Protein AF-A0A963GCB6-F1 (afdb_monomer)

Solvent-accessible surface area (backbone atoms only — not comparable to full-atom values): 7524 Å² total; per-residue (Å²): 129,84,79,78,79,48,27,60,44,84,46,83,77,58,94,87,57,90,76,57,70,47,79,44,76,32,21,34,21,31,37,64,53,96,94,38,82,40,56,52,40,31,18,82,43,62,69,57,28,53,55,47,27,62,71,71,28,51,103,86,42,70,48,45,79,43,80,44,61,28,45,33,32,68,82,81,72,42,29,26,68,81,73,62,92,86,54,79,78,48,22,39,30,55,69,44,50,59,59,53,52,52,51,52,52,48,52,58,55,57,69,73,47,51,74,68,59,33,47,75,70,74,43,76,83,84,128

Radius of gyration: 17.5 Å; Cα contacts (8 Å, |Δi|>4): 194; chains: 1; bounding box: 38×44×44 Å

Nearest PDB structures (foldseek):
  8otz-assembly1_Y  TM=2.983E-01  e=1.560E+00  Bos taurus
  6ppd-assembly1_5  TM=2.913E-01  e=5.286E+00  Human herpesvirus 8 strain GK18
  6r4n-assembly8_H  TM=2.389E-01  e=7.793E+00  Saccharomyces cerevisiae S288C

Foldseek 3Di:
DPDPAAQKDADPDDPPDDFDKDKDKWKWKWKQDPNDTTTHAIERDQVVSVVVQVVVDDPPIHIDIDIAMWIAGPVRRWTFGDDDPPDHTITGQYVVPVVVVVVVVVVVVVVPDDQVRCVVVVHHDPD

Secondary structure (DSSP, 8-state):
------SEEE--S-TTS---EEEEEEEEEEEEETTEEEEEEEESSHHHHHHHHHHHS-TT--EEEEEEEEEEETTTTEEEE---TTS--EEE-BTTHHHHHHHHHHHHHHHTS-HHHHHHTT-----

Sequence (127 aa):
MSHIETATHRAVQATDTPFRARIANVWGVWLRLLNRDHLKGVFTRETDARAFARQAAGTQNLAEVRQIRVLVNVDAREAYLLGDPSDPLIAVDVDFQHKMRKDELRAQALSRLSPEELAALGLKRDA

Mean predicted aligned error: 6.61 Å

Structure (mmCIF, N/CA/C/O backbone):
data_AF-A0A963GCB6-F1
#
_entry.id   AF-A0A963GCB6-F1
#
loop_
_atom_site.group_PDB
_atom_site.id
_atom_site.type_symbol
_atom_site.label_atom_id
_atom_site.label_alt_id
_atom_site.label_comp_id
_atom_site.label_asym_id
_atom_site.label_entity_id
_atom_site.label_seq_id
_atom_site.pdbx_PDB_ins_code
_atom_site.Cartn_x
_atom_site.Cartn_y
_atom_site.Cartn_z
_atom_site.occupancy
_atom_site.B_iso_or_equiv
_atom_site.auth_seq_id
_atom_site.auth_comp_id
_atom_site.auth_asym_id
_atom_site.auth_atom_id
_atom_site.pdbx_PDB_model_num
ATOM 1 N N . MET A 1 1 ? -11.974 9.024 -16.561 1.00 37.59 1 MET A N 1
ATOM 2 C CA . MET A 1 1 ? -11.934 9.117 -15.086 1.00 37.59 1 MET A CA 1
ATOM 3 C C . MET A 1 1 ? -10.500 8.871 -14.662 1.00 37.59 1 MET A C 1
ATOM 5 O O . MET A 1 1 ? -9.969 7.828 -15.021 1.00 37.59 1 MET A O 1
ATOM 9 N N . SER A 1 2 ? -9.842 9.844 -14.026 1.00 41.06 2 SER A N 1
ATOM 10 C CA . SER A 1 2 ? -8.481 9.650 -13.523 1.00 41.06 2 SER A CA 1
ATOM 11 C C . SER A 1 2 ? -8.506 8.525 -12.493 1.00 41.06 2 SER A C 1
ATOM 13 O O . SER A 1 2 ? -9.326 8.526 -11.575 1.00 41.06 2 SER A O 1
ATOM 15 N N . HIS A 1 3 ? -7.664 7.516 -12.690 1.00 57.97 3 HIS A N 1
ATOM 16 C CA . HIS A 1 3 ? -7.508 6.442 -11.724 1.00 57.97 3 HIS A CA 1
ATOM 17 C C . HIS A 1 3 ? -7.028 7.094 -10.422 1.00 57.97 3 HIS A C 1
ATOM 19 O O . HIS A 1 3 ? -5.946 7.681 -10.385 1.00 57.97 3 HIS A O 1
ATOM 25 N N . ILE A 1 4 ? -7.848 7.080 -9.370 1.00 66.25 4 ILE A N 1
ATOM 26 C CA . ILE A 1 4 ? -7.391 7.527 -8.055 1.00 66.25 4 ILE A CA 1
ATOM 27 C C . ILE A 1 4 ? -6.338 6.503 -7.639 1.00 66.25 4 ILE A C 1
ATOM 29 O O . ILE A 1 4 ? -6.665 5.344 -7.411 1.00 66.25 4 ILE A O 1
ATOM 33 N N . GLU A 1 5 ? -5.070 6.908 -7.603 1.00 78.19 5 GLU A N 1
ATOM 34 C CA . GLU A 1 5 ? -3.999 6.028 -7.134 1.00 78.19 5 GLU A CA 1
ATOM 35 C C . GLU A 1 5 ? -4.228 5.730 -5.649 1.00 78.19 5 GLU A C 1
ATOM 37 O O . GLU A 1 5 ? -4.383 6.653 -4.849 1.00 78.19 5 GLU A O 1
ATOM 42 N N . THR A 1 6 ? -4.328 4.458 -5.289 1.00 84.69 6 THR A N 1
ATOM 43 C CA . THR A 1 6 ? -4.600 3.975 -3.930 1.00 84.69 6 THR A CA 1
ATOM 44 C C . THR A 1 6 ? -3.439 3.116 -3.455 1.00 84.69 6 THR A C 1
ATOM 46 O O . THR A 1 6 ? -2.735 2.528 -4.271 1.00 84.69 6 THR A O 1
ATOM 49 N N . ALA A 1 7 ? -3.285 2.966 -2.139 1.00 87.94 7 ALA A N 1
ATOM 50 C CA . ALA A 1 7 ? -2.297 2.038 -1.576 1.00 87.94 7 ALA A CA 1
ATOM 51 C C . ALA A 1 7 ? -2.667 0.557 -1.791 1.00 87.94 7 ALA A C 1
ATOM 53 O O . ALA A 1 7 ? -1.906 -0.338 -1.441 1.00 87.94 7 ALA A O 1
ATOM 54 N N . THR A 1 8 ? -3.852 0.275 -2.327 1.00 90.94 8 THR A N 1
ATOM 55 C CA . THR A 1 8 ? -4.336 -1.080 -2.572 1.00 90.94 8 THR A CA 1
ATOM 56 C C . THR A 1 8 ? -3.858 -1.638 -3.908 1.00 90.94 8 THR A C 1
ATOM 58 O O . THR A 1 8 ? -3.882 -0.944 -4.925 1.00 90.94 8 THR A O 1
ATOM 61 N N . HIS A 1 9 ? -3.515 -2.921 -3.926 1.00 89.06 9 HIS A N 1
ATOM 62 C CA . HIS A 1 9 ? -3.182 -3.689 -5.121 1.00 89.06 9 HIS A CA 1
ATOM 63 C C . HIS A 1 9 ? -3.805 -5.087 -5.050 1.00 89.06 9 HIS A C 1
ATOM 65 O O . HIS A 1 9 ? -4.297 -5.529 -4.010 1.00 89.06 9 HIS A O 1
ATOM 71 N N . ARG A 1 10 ? -3.828 -5.785 -6.189 1.00 88.56 10 ARG A N 1
ATOM 72 C CA . ARG A 1 10 ? -4.302 -7.169 -6.238 1.00 88.56 10 ARG A CA 1
ATOM 73 C C . ARG A 1 10 ? -3.369 -8.041 -5.399 1.00 88.56 10 ARG A C 1
ATOM 75 O O . ARG A 1 10 ? -2.167 -8.013 -5.644 1.00 88.56 10 ARG A O 1
ATOM 82 N N . ALA A 1 11 ? -3.933 -8.801 -4.464 1.00 89.25 11 ALA A N 1
ATOM 83 C CA . ALA A 1 11 ? -3.173 -9.763 -3.678 1.00 89.25 11 ALA A CA 1
ATOM 84 C C . ALA A 1 11 ? -2.610 -10.878 -4.571 1.00 89.25 11 ALA A C 1
ATOM 86 O O . ALA A 1 11 ? -3.290 -11.356 -5.488 1.00 89.25 11 ALA A O 1
ATOM 87 N N . VAL A 1 12 ? -1.376 -11.288 -4.291 1.00 88.81 12 VAL A N 1
ATOM 88 C CA . VAL A 1 12 ? -0.732 -12.458 -4.897 1.00 88.81 12 VAL A CA 1
ATOM 89 C C . VAL A 1 12 ? -1.125 -13.733 -4.148 1.00 88.81 12 VAL A C 1
ATOM 91 O O . VAL A 1 12 ? -1.230 -14.792 -4.768 1.00 88.81 12 VAL A O 1
ATOM 94 N N . GLN A 1 13 ? -1.379 -13.645 -2.839 1.00 88.25 13 GLN A N 1
ATOM 95 C CA . GLN A 1 13 ? -1.845 -14.772 -2.032 1.00 88.25 13 GLN A CA 1
ATOM 96 C C . GLN A 1 13 ? -3.152 -15.376 -2.567 1.00 88.25 13 GLN A C 1
ATOM 98 O O . GLN A 1 13 ? -4.180 -14.703 -2.668 1.00 88.25 13 GLN A O 1
ATOM 103 N N . ALA A 1 14 ? -3.123 -16.683 -2.832 1.00 84.19 14 ALA A N 1
ATOM 104 C CA . ALA A 1 14 ? -4.317 -17.457 -3.140 1.00 84.19 14 ALA A CA 1
ATOM 105 C C . ALA A 1 14 ? -5.170 -17.658 -1.875 1.00 84.19 14 ALA A C 1
ATOM 107 O O . ALA A 1 14 ? -4.649 -17.935 -0.792 1.00 84.19 14 ALA A O 1
ATOM 108 N N . THR A 1 15 ? -6.489 -17.521 -2.001 1.00 80.44 15 THR A N 1
ATOM 109 C CA . THR A 1 15 ? -7.424 -17.550 -0.861 1.00 80.44 15 THR A CA 1
ATOM 110 C C . THR A 1 15 ? -7.549 -18.920 -0.196 1.00 80.44 15 THR A C 1
ATOM 112 O O . THR A 1 15 ? -7.977 -19.009 0.948 1.00 80.44 15 THR A O 1
ATOM 115 N N . ASP A 1 16 ? -7.193 -19.986 -0.906 1.00 83.94 16 ASP A N 1
ATOM 116 C CA . ASP A 1 16 ? -7.292 -21.384 -0.480 1.00 83.94 16 ASP A CA 1
ATOM 117 C C . ASP A 1 16 ? -5.994 -21.935 0.130 1.00 83.94 16 ASP A C 1
ATOM 119 O O . ASP A 1 16 ? -5.963 -23.059 0.632 1.00 83.94 16 ASP A O 1
ATOM 123 N N . THR A 1 17 ? -4.918 -21.150 0.107 1.00 85.50 17 THR A N 1
ATOM 124 C CA . THR A 1 17 ? -3.591 -21.605 0.510 1.00 85.50 17 THR A CA 1
ATOM 125 C C . THR A 1 17 ? -3.248 -2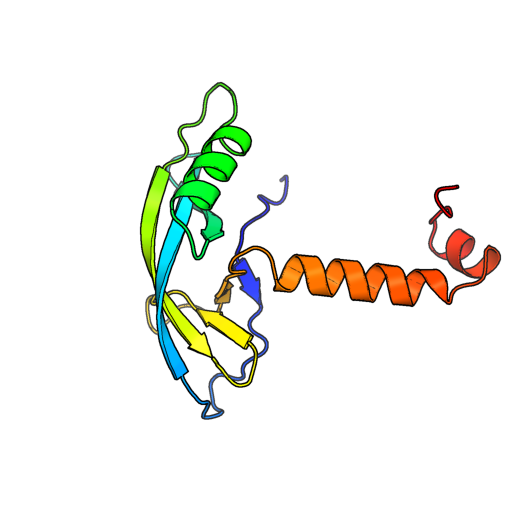1.073 1.906 1.00 85.50 17 THR A C 1
ATOM 127 O O . THR A 1 17 ? -3.213 -19.856 2.100 1.00 85.50 17 THR A O 1
ATOM 130 N N . PRO A 1 18 ? -2.966 -21.939 2.899 1.00 87.38 18 PRO A N 1
ATOM 131 C CA . PRO A 1 18 ? -2.531 -21.499 4.222 1.00 87.38 18 PRO A CA 1
ATOM 132 C C . PRO A 1 18 ? -1.206 -20.729 4.160 1.00 87.38 18 PRO A C 1
ATOM 134 O O . PRO A 1 18 ? -0.329 -21.058 3.364 1.00 87.38 18 PRO A O 1
ATOM 137 N N . PHE A 1 19 ? -1.027 -19.745 5.042 1.00 89.69 19 PHE A N 1
ATOM 138 C CA . PHE A 1 19 ? 0.205 -18.958 5.135 1.00 89.69 19 PHE A CA 1
ATOM 139 C C . PHE A 1 19 ? 0.499 -18.542 6.577 1.00 89.69 19 PHE A C 1
ATOM 141 O O . PHE A 1 19 ? -0.384 -18.530 7.441 1.00 89.69 19 PHE A O 1
ATOM 148 N N . ARG A 1 20 ? 1.752 -18.171 6.852 1.00 92.88 20 ARG A N 1
ATOM 149 C CA . ARG A 1 20 ? 2.146 -17.624 8.154 1.00 92.88 20 ARG A CA 1
ATOM 150 C C . ARG A 1 20 ? 1.690 -16.177 8.263 1.00 92.88 20 ARG A C 1
ATOM 152 O O . ARG A 1 20 ? 2.150 -15.310 7.519 1.00 92.88 20 ARG A O 1
ATOM 159 N N . ALA A 1 21 ? 0.816 -15.911 9.227 1.00 92.12 21 ALA A N 1
ATOM 160 C CA . ALA A 1 21 ? 0.217 -14.600 9.416 1.00 92.12 21 ALA A CA 1
ATOM 161 C C . ALA A 1 21 ? 0.541 -13.997 10.786 1.00 92.12 21 ALA A C 1
ATOM 163 O O . ALA A 1 21 ? 0.651 -14.705 11.787 1.00 92.12 21 ALA A O 1
ATOM 164 N N . ARG A 1 22 ? 0.635 -12.667 10.844 1.00 94.56 22 ARG A N 1
ATOM 165 C CA . ARG A 1 22 ? 0.640 -11.902 12.100 1.00 94.56 22 ARG A CA 1
ATOM 166 C C . ARG A 1 22 ? -0.233 -10.661 11.975 1.00 94.56 22 ARG A C 1
ATOM 168 O O . ARG A 1 22 ? -0.361 -10.109 10.889 1.00 94.56 22 ARG A O 1
ATOM 175 N N . ILE A 1 23 ? -0.778 -10.180 13.086 1.00 93.31 23 ILE A N 1
ATOM 176 C CA . ILE A 1 23 ? -1.507 -8.906 13.118 1.00 93.31 23 ILE A CA 1
ATOM 177 C C . ILE A 1 23 ? -0.521 -7.777 13.431 1.00 93.31 23 ILE A C 1
ATOM 179 O O . ILE A 1 23 ? 0.353 -7.926 14.286 1.00 93.31 23 ILE A O 1
ATOM 183 N N . ALA A 1 24 ? -0.652 -6.649 12.738 1.00 93.75 24 ALA A N 1
ATOM 184 C CA . ALA A 1 24 ? 0.132 -5.443 12.988 1.00 93.75 24 ALA A CA 1
ATOM 185 C C . ALA A 1 24 ? -0.772 -4.211 13.080 1.00 93.75 24 ALA A C 1
ATOM 187 O O . ALA A 1 24 ? -1.758 -4.110 12.350 1.00 93.75 24 ALA A O 1
ATOM 188 N N . ASN A 1 25 ? -0.406 -3.263 13.944 1.00 95.38 25 ASN A N 1
ATOM 189 C CA . ASN A 1 25 ? -0.976 -1.919 13.915 1.00 95.38 25 ASN A CA 1
ATOM 190 C C . ASN A 1 25 ? -0.140 -1.054 12.967 1.00 95.38 25 ASN A C 1
ATOM 192 O O . ASN A 1 25 ? 1.086 -1.030 13.073 1.00 95.38 25 ASN A O 1
ATOM 196 N N . VAL A 1 26 ? -0.809 -0.347 12.064 1.00 96.31 26 VAL A N 1
ATOM 197 C CA . VAL A 1 26 ? -0.210 0.560 11.076 1.00 96.31 26 VAL A CA 1
ATOM 198 C C . VAL A 1 26 ? -1.036 1.845 10.998 1.00 96.31 26 VAL A C 1
ATOM 200 O O . VAL A 1 26 ? -2.117 1.937 11.580 1.00 96.31 26 VAL A O 1
ATOM 203 N N . TRP A 1 27 ? -0.533 2.845 10.286 1.00 97.19 27 TRP A N 1
ATOM 204 C CA . TRP A 1 27 ? -1.157 4.156 10.136 1.00 97.19 27 TRP A CA 1
ATOM 205 C C . TRP A 1 27 ? -1.616 4.361 8.696 1.00 97.19 27 TRP A C 1
ATOM 207 O O . TRP A 1 27 ? -0.796 4.474 7.789 1.00 97.19 27 TRP A O 1
ATOM 217 N N . GLY A 1 28 ? -2.929 4.391 8.484 1.00 96.00 28 GLY A N 1
ATOM 218 C CA . GLY A 1 28 ? -3.540 4.656 7.187 1.00 96.00 28 GLY A CA 1
ATOM 219 C C . GLY A 1 28 ? -3.790 6.144 6.967 1.00 96.00 28 GLY A C 1
ATOM 220 O O . GLY A 1 28 ? -4.260 6.838 7.869 1.00 96.00 28 GLY A O 1
ATOM 221 N N . VAL A 1 29 ? -3.516 6.614 5.753 1.00 94.94 29 VAL A N 1
ATOM 222 C CA . VAL A 1 29 ? -3.825 7.970 5.289 1.00 94.94 29 VAL A CA 1
ATOM 223 C C . VAL A 1 29 ? -5.023 7.910 4.354 1.00 94.94 29 VAL A C 1
ATOM 225 O O . VAL A 1 29 ? -4.942 7.352 3.257 1.00 94.94 29 VAL A O 1
ATOM 228 N N . TRP A 1 30 ? -6.131 8.498 4.787 1.00 93.44 30 TRP A N 1
ATOM 229 C CA . TRP A 1 30 ? -7.402 8.513 4.077 1.00 93.44 30 TRP A CA 1
ATOM 230 C C . TRP A 1 30 ? -7.678 9.894 3.494 1.00 93.44 30 TRP A C 1
ATOM 232 O O . TRP A 1 30 ? -7.538 10.903 4.180 1.00 93.44 30 TRP A O 1
ATOM 242 N N . LEU A 1 31 ? -8.107 9.941 2.235 1.00 91.06 31 LEU A N 1
ATOM 243 C CA . LEU A 1 31 ? -8.666 11.145 1.623 1.00 91.06 31 LEU A CA 1
ATOM 244 C C . LEU A 1 31 ? -10.156 10.949 1.397 1.00 91.06 31 LEU A C 1
ATOM 246 O O . LEU A 1 31 ? -10.563 9.940 0.819 1.00 91.06 31 LEU A O 1
ATOM 250 N N . ARG A 1 32 ? -10.960 11.939 1.783 1.00 86.94 32 ARG A N 1
ATOM 251 C CA . ARG A 1 32 ? -12.375 11.972 1.421 1.00 86.94 32 ARG A CA 1
ATOM 252 C C . ARG A 1 32 ? -12.544 12.664 0.073 1.00 86.94 32 ARG A C 1
ATOM 254 O O . ARG A 1 32 ? -12.226 13.840 -0.064 1.00 86.94 32 ARG A O 1
ATOM 261 N N . LEU A 1 33 ? -13.059 11.940 -0.914 1.00 83.25 33 LEU A N 1
ATOM 262 C CA . LEU A 1 33 ? -13.381 12.459 -2.243 1.00 83.25 33 LEU A CA 1
ATOM 263 C C . LEU A 1 33 ? -14.820 12.073 -2.575 1.00 83.25 33 LEU A C 1
ATOM 265 O O . LEU A 1 33 ? -15.172 10.901 -2.497 1.00 83.25 33 LEU A O 1
ATOM 269 N N . LEU A 1 34 ? -15.658 13.051 -2.935 1.00 84.25 34 LEU A N 1
ATOM 270 C CA . LEU A 1 34 ? -17.057 12.815 -3.331 1.00 84.25 34 LEU A CA 1
ATOM 271 C C . LEU A 1 34 ? -17.836 11.939 -2.319 1.00 84.25 34 LEU A C 1
ATOM 273 O O . LEU A 1 34 ? -18.522 10.994 -2.702 1.00 84.25 34 LEU A O 1
ATOM 277 N N . ASN A 1 35 ? -17.700 12.231 -1.019 1.00 82.94 35 ASN A N 1
ATOM 278 C CA . ASN A 1 35 ? -18.285 11.467 0.098 1.00 82.94 35 ASN A CA 1
ATOM 279 C C . ASN A 1 35 ? -17.828 10.001 0.223 1.00 82.94 35 ASN A C 1
ATOM 281 O O . ASN A 1 35 ? -18.481 9.213 0.905 1.00 82.94 35 ASN A O 1
ATOM 285 N N . ARG A 1 36 ? -16.698 9.628 -0.387 1.00 85.88 36 ARG A N 1
ATOM 286 C CA . ARG A 1 36 ? -16.069 8.313 -0.217 1.00 85.88 36 ARG A CA 1
ATOM 287 C C . ARG A 1 36 ? -14.669 8.455 0.364 1.00 85.88 36 ARG A C 1
ATOM 289 O O . ARG A 1 36 ? -13.905 9.329 -0.047 1.00 85.88 36 ARG A O 1
ATOM 296 N N . ASP A 1 37 ? -14.343 7.592 1.319 1.00 87.81 37 ASP A N 1
ATOM 297 C CA . ASP A 1 37 ? -13.011 7.520 1.914 1.00 87.81 37 ASP A CA 1
ATOM 298 C C . ASP A 1 37 ? -12.116 6.631 1.031 1.00 87.81 37 ASP A C 1
ATOM 300 O O . ASP A 1 37 ? -12.450 5.486 0.731 1.00 87.81 37 ASP A O 1
ATOM 304 N N . HIS A 1 38 ? -10.967 7.160 0.613 1.00 89.06 38 HIS A N 1
ATOM 305 C CA . HIS A 1 38 ? -9.975 6.456 -0.197 1.00 89.06 38 HIS A CA 1
ATOM 306 C C . HIS A 1 38 ? -8.659 6.313 0.564 1.00 89.06 38 HIS A C 1
ATOM 308 O O . HIS A 1 38 ? -8.062 7.314 0.968 1.00 89.06 38 HIS A O 1
ATOM 314 N N . LEU A 1 39 ? -8.175 5.078 0.709 1.00 91.69 39 LEU A N 1
ATOM 315 C CA . LEU A 1 39 ? -6.886 4.802 1.335 1.00 91.69 39 LEU A CA 1
ATOM 316 C C . LEU A 1 39 ? -5.740 5.112 0.365 1.00 91.69 39 LEU A C 1
ATOM 318 O O . LEU A 1 39 ? -5.551 4.433 -0.648 1.00 91.69 39 LEU A O 1
ATOM 322 N N . LYS A 1 40 ? -4.966 6.150 0.681 1.00 92.75 40 LYS A N 1
ATOM 323 C CA . LYS A 1 40 ? -3.872 6.652 -0.161 1.00 92.75 40 LYS A CA 1
ATOM 324 C C . LYS A 1 40 ? -2.496 6.129 0.222 1.00 92.75 40 LYS A C 1
ATOM 326 O O . LYS A 1 40 ? -1.643 6.025 -0.648 1.00 92.75 40 LYS A O 1
ATOM 331 N N . GLY A 1 41 ? -2.284 5.810 1.492 1.00 93.44 41 GLY A N 1
ATOM 332 C CA . GLY A 1 41 ? -1.005 5.318 1.996 1.00 93.44 41 GLY A CA 1
ATOM 333 C C . GLY A 1 41 ? -1.191 4.562 3.301 1.00 93.44 41 GLY A C 1
ATOM 334 O O . GLY A 1 41 ? -2.131 4.847 4.045 1.00 93.44 41 GLY A O 1
ATOM 335 N N . VAL A 1 42 ? -0.306 3.608 3.574 1.00 96.12 42 VAL A N 1
ATOM 336 C CA . VAL A 1 42 ? -0.233 2.904 4.857 1.00 96.12 42 VAL A CA 1
ATOM 337 C C . VAL A 1 42 ? 1.209 2.862 5.313 1.00 96.12 42 VAL A C 1
ATOM 339 O O . VAL A 1 42 ? 2.084 2.517 4.529 1.00 96.12 42 VAL A O 1
ATOM 342 N N . PHE A 1 43 ? 1.440 3.199 6.579 1.00 96.81 43 PHE A N 1
ATOM 343 C CA . PHE A 1 43 ? 2.781 3.366 7.121 1.00 96.81 43 PHE A CA 1
ATOM 344 C C . PHE A 1 43 ? 2.970 2.629 8.436 1.00 96.81 43 PHE A C 1
ATOM 346 O O . PHE A 1 43 ? 2.058 2.552 9.263 1.00 96.81 43 PHE A O 1
ATOM 353 N N . THR A 1 44 ? 4.182 2.142 8.672 1.00 96.38 44 THR A N 1
ATOM 354 C CA . THR A 1 44 ? 4.550 1.557 9.971 1.00 96.38 44 THR A CA 1
ATOM 355 C C . THR A 1 44 ? 4.721 2.616 11.064 1.00 96.38 44 THR A C 1
ATOM 357 O O . THR A 1 44 ? 4.479 2.329 12.238 1.00 96.38 44 THR A O 1
ATOM 360 N N . ARG A 1 45 ? 5.076 3.856 10.698 1.00 97.19 45 ARG A N 1
ATOM 361 C CA . ARG A 1 45 ? 5.292 4.978 11.629 1.00 97.19 45 ARG A CA 1
ATOM 362 C C . ARG A 1 45 ? 4.267 6.093 11.433 1.00 97.19 45 ARG A C 1
ATOM 364 O O . ARG A 1 45 ? 3.981 6.510 10.314 1.00 97.19 45 ARG A O 1
ATOM 371 N N . GLU A 1 46 ? 3.770 6.638 12.542 1.00 97.12 46 GLU A N 1
ATOM 372 C CA . GLU A 1 46 ? 2.793 7.735 12.527 1.00 97.12 46 GLU A CA 1
ATOM 373 C C . GLU A 1 46 ? 3.360 9.012 11.894 1.00 97.12 46 GLU A C 1
ATOM 375 O O . GLU A 1 46 ? 2.671 9.713 11.154 1.00 97.12 46 GLU A O 1
ATOM 380 N N . THR A 1 47 ? 4.631 9.316 12.169 1.00 96.44 47 THR A N 1
ATOM 381 C CA . THR A 1 47 ? 5.317 10.507 11.651 1.00 96.44 47 THR A CA 1
ATOM 382 C C . THR A 1 47 ? 5.350 10.525 10.127 1.00 96.44 47 THR A C 1
ATOM 384 O O . THR A 1 47 ? 5.094 11.567 9.525 1.00 96.44 47 THR A O 1
ATOM 387 N N . ASP A 1 48 ? 5.591 9.366 9.512 1.00 96.44 48 ASP A N 1
ATOM 388 C CA . ASP A 1 48 ? 5.649 9.215 8.058 1.00 96.44 48 ASP A CA 1
ATOM 389 C C . ASP A 1 48 ? 4.251 9.347 7.452 1.00 96.44 48 ASP A C 1
ATOM 391 O O . ASP A 1 48 ? 4.066 10.095 6.493 1.00 96.44 48 ASP A O 1
ATOM 395 N N . ALA A 1 49 ? 3.241 8.729 8.079 1.00 95.44 49 ALA A N 1
ATOM 396 C CA . ALA A 1 49 ? 1.846 8.891 7.675 1.00 95.44 49 ALA A CA 1
ATOM 397 C C . ALA A 1 49 ? 1.404 10.358 7.714 1.00 95.44 49 ALA A C 1
ATOM 399 O O . ALA A 1 49 ? 0.766 10.840 6.781 1.00 95.44 49 ALA A O 1
ATOM 400 N N . ARG A 1 50 ? 1.767 11.100 8.768 1.00 94.06 50 ARG A N 1
ATOM 401 C CA . ARG A 1 50 ? 1.449 12.531 8.891 1.00 94.06 50 ARG A CA 1
ATOM 402 C C . ARG A 1 50 ? 2.184 13.377 7.856 1.00 94.06 50 ARG A C 1
ATOM 404 O O . ARG A 1 50 ? 1.584 14.302 7.310 1.00 94.06 50 ARG A O 1
ATOM 411 N N . ALA A 1 51 ? 3.453 13.082 7.580 1.00 92.62 51 ALA A N 1
ATOM 412 C CA . ALA A 1 51 ? 4.214 13.770 6.540 1.00 92.62 51 ALA A CA 1
ATOM 413 C C . ALA A 1 51 ? 3.593 13.533 5.154 1.00 92.62 51 ALA A C 1
ATOM 415 O O . ALA A 1 51 ? 3.334 14.492 4.426 1.00 92.62 51 ALA A O 1
ATOM 416 N N . PHE A 1 52 ? 3.262 12.281 4.837 1.00 92.75 52 PHE A N 1
ATOM 417 C CA . PHE A 1 52 ? 2.595 11.918 3.592 1.00 92.75 52 PHE A CA 1
ATOM 418 C C . PHE A 1 52 ? 1.199 12.541 3.480 1.00 92.75 52 PHE A C 1
ATOM 420 O O . PHE A 1 52 ? 0.850 13.078 2.434 1.00 92.75 52 PHE A O 1
ATOM 427 N N . ALA A 1 53 ? 0.411 12.549 4.558 1.00 91.75 53 ALA A N 1
ATOM 428 C CA . ALA A 1 53 ? -0.913 13.168 4.585 1.00 91.75 53 ALA A CA 1
ATOM 429 C C . ALA A 1 53 ? -0.873 14.655 4.205 1.00 91.75 53 ALA A C 1
ATOM 431 O O . ALA A 1 53 ? -1.733 15.109 3.458 1.00 91.75 53 ALA A O 1
ATOM 432 N N . ARG A 1 54 ? 0.148 15.401 4.652 1.00 89.00 54 ARG A N 1
ATOM 433 C CA . ARG A 1 54 ? 0.341 16.814 4.274 1.00 89.00 54 ARG A CA 1
ATOM 434 C C . ARG A 1 54 ? 0.661 16.999 2.792 1.00 89.00 54 ARG A C 1
ATOM 436 O O . ARG A 1 54 ? 0.273 18.009 2.226 1.00 89.00 54 ARG A O 1
ATOM 443 N N . GLN A 1 55 ? 1.369 16.049 2.182 1.00 87.38 55 GLN A N 1
ATOM 444 C CA . GLN A 1 55 ? 1.679 16.070 0.749 1.00 87.38 55 GLN A CA 1
ATOM 445 C C . GLN A 1 55 ? 0.478 15.634 -0.101 1.00 87.38 55 GLN A C 1
ATOM 447 O O . GLN A 1 55 ? 0.239 16.181 -1.173 1.00 87.38 55 GLN A O 1
ATOM 452 N N . ALA A 1 56 ? -0.277 14.643 0.377 1.00 82.81 56 ALA A N 1
ATOM 453 C CA . ALA A 1 56 ? -1.426 14.072 -0.317 1.00 82.81 56 ALA A CA 1
ATOM 454 C C . ALA A 1 56 ? -2.686 14.951 -0.215 1.00 82.81 56 ALA A C 1
ATOM 456 O O . ALA A 1 56 ? -3.542 14.913 -1.102 1.00 82.81 56 ALA A O 1
ATOM 457 N N . ALA A 1 57 ? -2.813 15.730 0.860 1.00 74.50 57 ALA A N 1
ATOM 458 C CA . ALA A 1 57 ? -3.833 16.755 1.010 1.00 74.50 57 ALA A CA 1
ATOM 459 C C . ALA A 1 57 ? -3.575 17.890 0.006 1.00 74.50 57 ALA A C 1
ATOM 461 O O . ALA A 1 57 ? -2.665 18.698 0.174 1.00 74.50 57 ALA A O 1
ATOM 462 N N . GLY A 1 58 ? -4.384 17.963 -1.054 1.00 66.94 58 GLY A N 1
ATOM 463 C CA . GLY A 1 58 ? -4.456 19.172 -1.878 1.00 66.94 58 GLY A CA 1
ATOM 464 C C . GLY A 1 58 ? -4.988 20.362 -1.066 1.00 66.94 58 GLY A C 1
ATOM 465 O O . GLY A 1 58 ? -5.519 20.187 0.027 1.00 66.94 58 GLY A O 1
ATOM 466 N N . THR A 1 59 ? -4.940 21.571 -1.626 1.00 62.03 59 THR A N 1
ATOM 467 C CA . THR A 1 59 ? -5.364 22.826 -0.962 1.00 62.03 59 THR A CA 1
ATOM 468 C C . THR A 1 59 ? -6.798 22.836 -0.415 1.00 62.03 59 THR A C 1
ATOM 470 O O . THR A 1 59 ? -7.120 23.693 0.400 1.00 62.03 59 THR A O 1
ATOM 473 N N . GLN A 1 60 ? -7.657 21.905 -0.841 1.00 61.75 60 GLN A N 1
ATOM 474 C CA . GLN A 1 60 ? -9.062 21.814 -0.424 1.00 61.75 60 GLN A CA 1
ATOM 475 C C . GLN A 1 60 ? -9.434 20.500 0.283 1.00 61.75 60 GLN A C 1
ATOM 477 O O . GLN A 1 60 ? -10.551 20.382 0.779 1.00 61.75 60 GLN A O 1
ATOM 482 N N . ASN A 1 61 ? -8.536 19.509 0.338 1.00 66.06 61 ASN A N 1
ATOM 483 C CA . ASN A 1 61 ? -8.861 18.178 0.857 1.00 66.06 61 ASN A CA 1
ATOM 484 C C . ASN A 1 61 ? -8.161 17.930 2.189 1.00 66.06 61 ASN A C 1
ATOM 486 O O . ASN A 1 61 ? -6.943 18.036 2.283 1.00 66.06 61 ASN A O 1
ATOM 490 N N . LEU A 1 62 ? -8.924 17.523 3.200 1.00 76.88 62 LEU A N 1
ATOM 491 C CA . LEU A 1 62 ? -8.365 17.067 4.466 1.00 76.88 62 LEU A CA 1
ATOM 492 C C . LEU A 1 62 ? -7.977 15.590 4.346 1.00 76.88 62 LEU A C 1
ATOM 494 O O . LEU A 1 62 ? -8.812 14.738 4.039 1.00 76.88 62 LEU A O 1
ATOM 498 N N . ALA A 1 63 ? -6.697 15.306 4.581 1.00 88.38 63 ALA A N 1
ATOM 499 C CA . ALA A 1 63 ? -6.207 13.953 4.784 1.00 88.38 63 ALA A CA 1
ATOM 500 C C . ALA A 1 63 ? -6.333 13.567 6.254 1.00 88.38 63 ALA A C 1
ATOM 502 O O . ALA A 1 63 ? -5.878 14.294 7.137 1.00 88.38 63 ALA A O 1
ATOM 503 N N . GLU A 1 64 ? -6.923 12.407 6.513 1.00 93.19 64 GLU A N 1
ATOM 504 C CA . GLU A 1 64 ? -7.074 11.871 7.856 1.00 93.19 64 GLU A CA 1
ATOM 505 C C . GLU A 1 64 ? -6.082 10.735 8.089 1.00 93.19 64 GLU A C 1
ATOM 507 O O . GLU A 1 64 ? -5.965 9.811 7.283 1.00 93.19 64 GLU A O 1
ATOM 512 N N . VAL A 1 65 ? -5.371 10.802 9.211 1.00 95.19 65 VAL A N 1
ATOM 513 C CA . VAL A 1 65 ? -4.444 9.755 9.643 1.00 95.19 65 VAL A CA 1
ATOM 514 C C . VAL A 1 65 ? -5.132 8.928 10.720 1.00 95.19 65 VAL A C 1
ATOM 516 O O . VAL A 1 65 ? -5.457 9.453 11.783 1.00 95.19 65 VAL A O 1
ATOM 519 N N . ARG A 1 66 ? -5.351 7.639 10.449 1.00 95.69 66 ARG A N 1
ATOM 520 C CA . ARG A 1 66 ? -6.040 6.703 11.351 1.00 95.69 66 ARG A CA 1
ATOM 521 C C . ARG A 1 66 ? -5.143 5.505 11.643 1.00 95.69 66 ARG A C 1
ATOM 523 O O . ARG A 1 66 ? -4.536 4.956 10.724 1.00 95.69 66 ARG A O 1
ATOM 530 N N . GLN A 1 67 ? -5.090 5.063 12.897 1.00 95.94 67 GLN A N 1
ATOM 531 C CA . GLN A 1 67 ? -4.480 3.774 13.213 1.00 95.94 67 GLN A CA 1
ATOM 532 C C . GLN A 1 67 ? -5.425 2.649 12.777 1.00 95.94 67 GLN A C 1
ATOM 534 O O . GLN A 1 67 ? -6.624 2.704 13.042 1.00 95.94 67 GLN A O 1
ATOM 539 N N . ILE A 1 68 ? -4.889 1.634 12.107 1.00 93.62 68 ILE A N 1
ATOM 540 C CA . ILE A 1 68 ? -5.640 0.483 11.601 1.00 93.62 68 ILE A CA 1
ATOM 541 C C . ILE A 1 68 ? -4.882 -0.814 11.891 1.00 93.62 68 ILE A C 1
ATOM 543 O O . ILE A 1 68 ? -3.671 -0.807 12.122 1.00 93.62 68 ILE A O 1
ATOM 547 N N . ARG A 1 69 ? -5.600 -1.938 11.864 1.00 93.00 69 ARG A N 1
ATOM 548 C CA . ARG A 1 69 ? -5.015 -3.278 11.968 1.00 93.00 69 ARG A CA 1
ATOM 549 C C . ARG A 1 69 ? -4.964 -3.934 10.603 1.00 93.00 69 ARG A C 1
ATOM 551 O O . ARG A 1 69 ? -5.947 -3.906 9.867 1.00 93.00 69 ARG A O 1
ATOM 558 N N . VAL A 1 70 ? -3.831 -4.556 10.311 1.00 93.69 70 VAL A N 1
ATOM 559 C CA . VAL A 1 70 ? -3.631 -5.350 9.100 1.00 93.69 70 VAL A CA 1
ATOM 560 C C . VAL A 1 70 ? -3.187 -6.759 9.455 1.00 93.69 70 VAL A C 1
ATOM 562 O O . VAL A 1 70 ? -2.481 -6.972 10.447 1.00 93.69 70 VAL A O 1
ATOM 565 N N . LEU A 1 71 ? -3.591 -7.716 8.627 1.00 93.81 71 LEU A N 1
ATOM 566 C CA . LEU A 1 71 ? -3.042 -9.063 8.628 1.00 93.81 71 LEU A CA 1
ATOM 567 C C . LEU A 1 71 ? -1.830 -9.088 7.697 1.00 93.81 71 LEU A C 1
ATOM 569 O O . LEU A 1 71 ? -1.962 -8.823 6.510 1.00 93.81 71 LEU A O 1
ATOM 573 N N . VAL A 1 72 ? -0.654 -9.399 8.224 1.00 93.75 72 VAL A N 1
ATOM 574 C CA . VAL A 1 72 ? 0.589 -9.482 7.453 1.00 93.75 72 VAL A CA 1
ATOM 575 C C . VAL A 1 72 ? 0.875 -10.938 7.129 1.00 93.75 72 VAL A C 1
ATOM 577 O O . VAL A 1 72 ? 1.090 -11.736 8.043 1.00 93.75 72 VAL A O 1
ATOM 580 N N . ASN A 1 73 ? 0.916 -11.264 5.842 1.00 93.69 73 ASN A N 1
ATOM 581 C CA . ASN A 1 73 ? 1.438 -12.521 5.332 1.00 93.69 73 ASN A CA 1
ATOM 582 C C . ASN A 1 73 ? 2.966 -12.452 5.286 1.00 93.69 73 ASN A C 1
ATOM 584 O O . ASN A 1 73 ? 3.551 -11.698 4.507 1.00 93.69 73 ASN A O 1
ATOM 588 N N . VAL A 1 74 ? 3.607 -13.236 6.148 1.00 90.50 7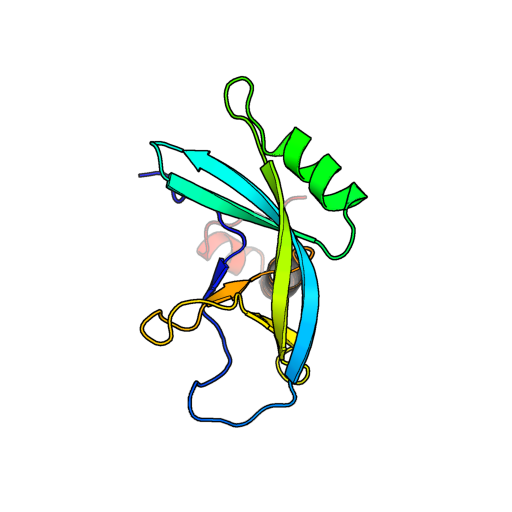4 VAL A N 1
ATOM 589 C CA . VAL A 1 74 ? 5.065 -13.265 6.302 1.00 90.50 74 VAL A CA 1
ATOM 590 C C . VAL A 1 74 ? 5.742 -13.878 5.077 1.00 90.50 74 VAL A C 1
ATOM 592 O O . VAL A 1 74 ? 6.825 -13.434 4.697 1.00 90.50 74 VAL A O 1
ATOM 595 N N . ASP A 1 75 ? 5.092 -14.853 4.444 1.00 89.69 75 ASP A N 1
ATOM 596 C CA . ASP A 1 75 ? 5.651 -15.614 3.330 1.00 89.69 75 ASP A CA 1
ATOM 597 C C . ASP A 1 75 ? 5.604 -14.793 2.029 1.00 89.69 75 ASP A C 1
ATOM 599 O O . ASP A 1 75 ? 6.615 -14.646 1.342 1.00 89.69 75 ASP A O 1
ATOM 603 N N . ALA A 1 76 ? 4.455 -14.174 1.733 1.00 88.12 76 ALA A N 1
ATOM 604 C CA . ALA A 1 76 ? 4.269 -13.328 0.547 1.00 88.12 76 ALA A CA 1
ATOM 605 C C . ALA A 1 76 ? 4.792 -11.890 0.722 1.00 88.12 76 ALA A C 1
ATOM 607 O O . ALA A 1 76 ? 4.954 -11.169 -0.263 1.00 88.12 76 ALA A O 1
ATOM 608 N N . ARG A 1 77 ? 5.075 -11.467 1.964 1.00 89.00 77 ARG A N 1
ATOM 609 C CA . ARG A 1 77 ? 5.360 -10.066 2.335 1.00 89.00 77 ARG A CA 1
ATOM 610 C C . ARG A 1 77 ? 4.240 -9.103 1.921 1.00 89.00 77 ARG A C 1
ATOM 612 O O . ARG A 1 77 ? 4.501 -7.972 1.525 1.00 89.00 77 ARG A O 1
ATOM 619 N N . GLU A 1 78 ? 2.996 -9.555 2.036 1.00 92.75 78 GLU A N 1
ATOM 620 C CA . GLU A 1 78 ? 1.793 -8.767 1.752 1.00 92.75 78 GLU A CA 1
ATOM 621 C C . GLU A 1 78 ? 1.069 -8.417 3.057 1.00 92.75 78 GLU A C 1
ATOM 623 O O . GLU A 1 78 ? 1.148 -9.150 4.046 1.00 92.75 78 GLU A O 1
ATOM 628 N N . ALA A 1 79 ? 0.344 -7.301 3.069 1.00 94.25 79 ALA A N 1
ATOM 629 C CA . ALA A 1 79 ? -0.527 -6.919 4.174 1.00 94.25 79 ALA A CA 1
ATOM 630 C C . ALA A 1 79 ? -1.963 -6.758 3.676 1.00 94.25 79 ALA A C 1
ATOM 632 O O . ALA A 1 79 ? -2.181 -6.226 2.593 1.00 94.25 79 ALA A O 1
ATOM 633 N N . TYR A 1 80 ? -2.942 -7.166 4.474 1.00 92.69 80 TYR A N 1
ATOM 634 C CA . TYR A 1 80 ? -4.361 -7.092 4.129 1.00 92.69 80 TYR A CA 1
ATOM 635 C C . TYR A 1 80 ? -5.114 -6.285 5.174 1.00 92.69 80 TYR A C 1
ATOM 637 O O . TYR A 1 80 ? -4.889 -6.449 6.378 1.00 92.69 80 TYR A O 1
ATOM 645 N N . LEU A 1 81 ? -6.032 -5.433 4.721 1.00 88.88 81 LEU A N 1
ATOM 646 C CA . LEU A 1 81 ? -7.017 -4.838 5.618 1.00 88.88 81 LEU A CA 1
ATOM 647 C C . LEU A 1 81 ? -7.998 -5.913 6.058 1.00 88.88 81 LEU A C 1
ATOM 649 O O . LEU A 1 81 ? -8.410 -6.755 5.264 1.00 88.88 81 LEU A O 1
ATOM 653 N N . LEU A 1 82 ? -8.387 -5.856 7.325 1.00 80.50 82 LEU A N 1
ATOM 654 C CA . LEU A 1 82 ? -9.490 -6.663 7.822 1.0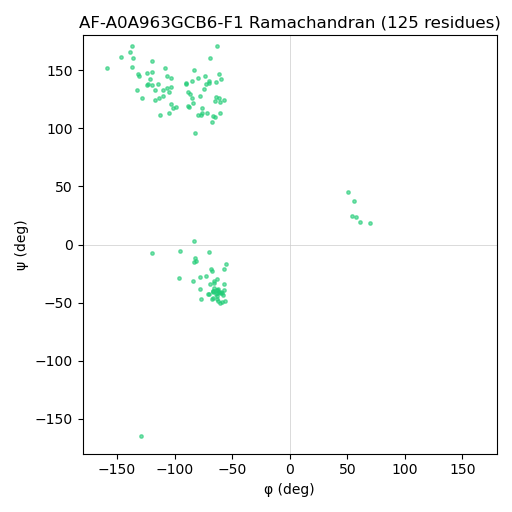0 80.50 82 LEU A CA 1
ATOM 655 C C . LEU A 1 82 ? -10.793 -6.015 7.333 1.00 80.50 82 LEU A C 1
ATOM 657 O O . LEU A 1 82 ? -11.094 -4.887 7.723 1.00 80.50 82 LEU A O 1
ATOM 661 N N . GLY A 1 83 ? -11.506 -6.706 6.446 1.00 75.19 83 GLY A N 1
ATOM 662 C CA . GLY A 1 83 ? -12.750 -6.253 5.817 1.00 75.19 83 GLY A CA 1
ATOM 663 C C . GLY A 1 83 ? -13.869 -7.289 5.931 1.00 75.19 83 GLY A C 1
ATOM 664 O O . GLY A 1 83 ? -13.780 -8.216 6.742 1.00 75.19 83 GLY A O 1
ATOM 665 N N . ASP A 1 84 ? -14.920 -7.121 5.129 1.00 75.94 84 ASP A N 1
ATOM 666 C CA . ASP A 1 84 ? -16.012 -8.090 5.050 1.00 75.94 84 ASP A CA 1
ATOM 667 C C . ASP A 1 84 ? -15.517 -9.377 4.354 1.00 75.94 84 ASP A C 1
ATOM 669 O O . ASP A 1 84 ? -14.785 -9.286 3.367 1.00 75.94 84 ASP A O 1
ATOM 673 N N . PRO A 1 85 ? -15.890 -10.584 4.818 1.00 73.44 85 PRO A N 1
ATOM 674 C CA . PRO A 1 85 ? -15.527 -11.837 4.150 1.00 73.44 85 PRO A CA 1
ATOM 675 C C . PRO A 1 85 ? -15.969 -11.939 2.681 1.00 73.44 85 PRO A C 1
ATOM 677 O O . PRO A 1 85 ? -15.431 -12.765 1.945 1.00 73.44 85 PRO A O 1
ATOM 680 N N . SER A 1 86 ? -16.968 -11.154 2.267 1.00 77.88 86 SER A N 1
ATOM 681 C CA . SER A 1 86 ? -17.456 -11.098 0.883 1.00 77.88 86 SER A CA 1
ATOM 682 C C . SER A 1 86 ? -16.631 -10.190 -0.035 1.00 77.88 86 SER A C 1
ATOM 684 O O . SER A 1 86 ? -16.784 -10.271 -1.258 1.00 77.88 86 SER A O 1
ATOM 686 N N . ASP A 1 87 ? -15.736 -9.366 0.518 1.00 76.19 87 ASP A N 1
ATOM 687 C CA . ASP A 1 87 ? -14.866 -8.507 -0.276 1.00 76.19 87 ASP A CA 1
ATOM 688 C C . ASP A 1 87 ? -13.750 -9.324 -0.952 1.00 76.19 87 ASP A C 1
ATOM 690 O O . ASP A 1 87 ? -13.211 -10.274 -0.373 1.00 76.19 87 ASP A O 1
ATOM 694 N N . PRO A 1 88 ? -13.337 -8.955 -2.178 1.00 79.88 88 PRO A N 1
ATOM 695 C CA . PRO A 1 88 ? -12.157 -9.551 -2.785 1.00 79.88 88 PRO A CA 1
ATOM 696 C C . PRO A 1 88 ? -10.922 -9.298 -1.911 1.00 79.88 88 PRO A C 1
ATOM 698 O O . PRO A 1 88 ? -10.742 -8.208 -1.365 1.00 79.88 88 PRO A O 1
ATOM 701 N N . LEU A 1 89 ? -10.026 -10.288 -1.832 1.00 83.44 89 LEU A N 1
ATOM 702 C CA . LEU A 1 89 ? -8.767 -10.133 -1.107 1.00 83.44 89 LEU A CA 1
ATOM 703 C C . LEU A 1 89 ? -7.895 -9.077 -1.800 1.00 83.44 89 LEU A C 1
ATOM 705 O O . LEU A 1 89 ? -7.365 -9.285 -2.895 1.00 83.44 89 LEU A O 1
ATOM 709 N N . ILE A 1 90 ? -7.754 -7.932 -1.143 1.00 88.62 90 ILE A N 1
ATOM 710 C CA . ILE A 1 90 ? -6.971 -6.795 -1.615 1.00 88.62 90 ILE A CA 1
ATOM 711 C C . ILE A 1 90 ? -5.783 -6.604 -0.676 1.00 88.62 90 ILE A C 1
ATOM 713 O O . ILE A 1 90 ? -5.944 -6.463 0.539 1.00 88.62 90 ILE A O 1
ATOM 717 N N . ALA A 1 91 ? -4.585 -6.579 -1.255 1.00 92.19 91 ALA A N 1
ATOM 718 C CA . ALA A 1 91 ? -3.365 -6.270 -0.533 1.00 92.19 91 ALA A CA 1
ATOM 719 C C . ALA A 1 91 ? -3.183 -4.755 -0.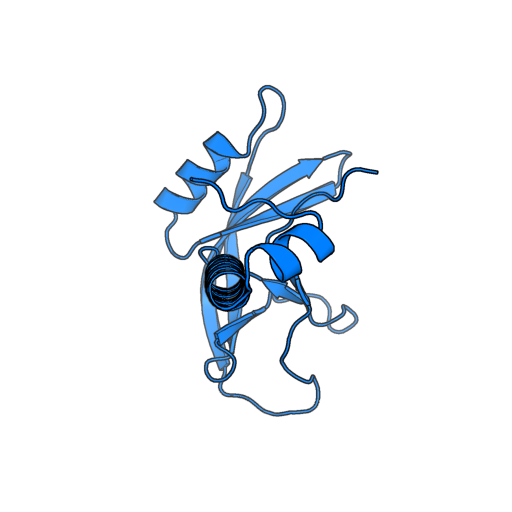427 1.00 92.19 91 ALA A C 1
ATOM 721 O O . ALA A 1 91 ? -3.603 -3.984 -1.294 1.00 92.19 91 ALA A O 1
ATOM 722 N N . VAL A 1 92 ? -2.540 -4.323 0.647 1.00 94.06 92 VAL A N 1
ATOM 723 C CA . VAL A 1 92 ? -2.192 -2.934 0.901 1.00 94.06 92 VAL A CA 1
ATOM 724 C C . VAL A 1 92 ? -0.690 -2.792 0.956 1.00 94.06 92 VAL A C 1
ATOM 726 O O . VAL A 1 92 ? 0.013 -3.564 1.605 1.00 94.06 92 VAL A O 1
ATOM 729 N N . ASP A 1 93 ? -0.212 -1.784 0.248 1.00 94.25 93 ASP A N 1
ATOM 730 C CA . ASP A 1 93 ? 1.192 -1.468 0.132 1.00 94.25 93 ASP A CA 1
ATOM 731 C C . ASP A 1 93 ? 1.652 -0.656 1.347 1.00 94.25 93 ASP A C 1
ATOM 733 O O . ASP A 1 93 ? 1.447 0.559 1.432 1.00 94.25 93 ASP A O 1
ATOM 737 N N . VAL A 1 94 ? 2.217 -1.359 2.328 1.00 94.19 94 VAL A N 1
ATOM 738 C CA . VAL A 1 94 ? 2.772 -0.753 3.540 1.00 94.19 94 VAL A CA 1
ATOM 739 C C . VAL A 1 94 ? 4.135 -0.155 3.213 1.00 94.19 94 VAL A C 1
ATOM 741 O O . VAL A 1 94 ? 4.995 -0.834 2.657 1.00 94.19 94 VAL A O 1
ATOM 744 N N . ASP A 1 95 ? 4.328 1.116 3.563 1.00 94.38 95 ASP A N 1
ATOM 745 C CA . ASP A 1 95 ? 5.539 1.899 3.292 1.00 94.38 95 ASP A CA 1
ATOM 746 C C . ASP A 1 95 ? 5.945 1.905 1.798 1.00 94.38 95 ASP A C 1
ATOM 748 O O . ASP A 1 95 ? 7.111 2.102 1.468 1.00 94.38 95 ASP A O 1
ATOM 752 N N . PHE A 1 96 ? 4.987 1.688 0.886 1.00 91.50 96 PHE A N 1
ATOM 753 C CA . PHE A 1 96 ? 5.199 1.594 -0.567 1.00 91.50 96 PHE A CA 1
ATOM 754 C C . PHE A 1 96 ? 6.192 0.505 -1.016 1.00 91.50 96 PHE A C 1
ATOM 756 O O . PHE A 1 96 ? 6.770 0.602 -2.101 1.00 91.50 96 PHE A O 1
ATOM 763 N N . GLN A 1 97 ? 6.406 -0.540 -0.212 1.00 90.62 97 GLN A N 1
ATOM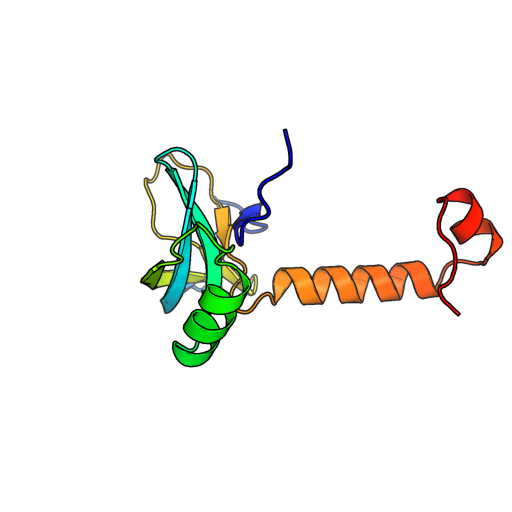 764 C CA . GLN A 1 97 ? 7.352 -1.616 -0.518 1.00 90.62 97 GLN A CA 1
ATOM 765 C C . GLN A 1 97 ? 7.049 -2.340 -1.836 1.00 90.62 97 GLN A C 1
ATOM 767 O O . GLN A 1 97 ? 7.968 -2.641 -2.603 1.00 90.62 97 GLN A O 1
ATOM 772 N N . HIS A 1 98 ? 5.778 -2.622 -2.122 1.00 89.56 98 HIS A N 1
ATOM 773 C CA . HIS A 1 98 ? 5.376 -3.270 -3.366 1.00 89.56 98 HIS A CA 1
ATOM 774 C C . HIS A 1 98 ? 5.628 -2.345 -4.564 1.00 89.56 98 HIS A C 1
ATOM 776 O O . HIS A 1 98 ? 6.213 -2.781 -5.561 1.00 89.56 98 HIS A O 1
ATOM 782 N N . LYS A 1 99 ? 5.245 -1.065 -4.471 1.00 89.00 99 LYS A N 1
ATOM 783 C CA . LYS A 1 99 ? 5.521 -0.065 -5.510 1.00 89.00 99 LYS A CA 1
ATOM 784 C C . LYS A 1 99 ? 7.022 0.089 -5.762 1.00 89.00 99 LYS A C 1
ATOM 786 O O . LYS A 1 99 ? 7.437 -0.042 -6.909 1.00 89.00 99 LYS A O 1
ATOM 791 N N . MET A 1 100 ? 7.830 0.259 -4.714 1.00 89.44 100 MET A N 1
ATOM 792 C CA . MET A 1 100 ? 9.291 0.358 -4.827 1.00 89.44 100 MET A CA 1
ATOM 793 C C . MET A 1 100 ? 9.888 -0.866 -5.524 1.00 89.44 100 MET A C 1
ATOM 795 O O . MET A 1 100 ? 10.626 -0.722 -6.494 1.00 89.44 100 MET A O 1
ATOM 799 N N . ARG A 1 101 ? 9.501 -2.080 -5.110 1.00 89.56 101 ARG A N 1
ATOM 800 C CA . ARG A 1 101 ? 9.970 -3.318 -5.747 1.00 89.56 101 ARG A CA 1
ATOM 801 C C . ARG A 1 101 ? 9.566 -3.400 -7.218 1.00 89.56 101 ARG A C 1
ATOM 803 O O . ARG A 1 101 ? 10.348 -3.854 -8.051 1.00 89.56 101 ARG A O 1
ATOM 810 N N . LYS A 1 102 ? 8.341 -2.990 -7.558 1.00 89.31 102 LYS A N 1
ATOM 811 C CA . LYS A 1 102 ? 7.870 -2.961 -8.948 1.00 89.31 102 LYS A CA 1
ATOM 812 C C . LYS A 1 102 ? 8.682 -1.974 -9.785 1.00 89.31 102 LYS A C 1
ATOM 814 O O . LYS A 1 102 ? 9.047 -2.308 -10.911 1.00 89.31 102 LYS A O 1
ATOM 819 N N . ASP A 1 103 ? 8.974 -0.798 -9.242 1.00 89.56 103 ASP A N 1
ATOM 820 C CA . ASP A 1 103 ? 9.763 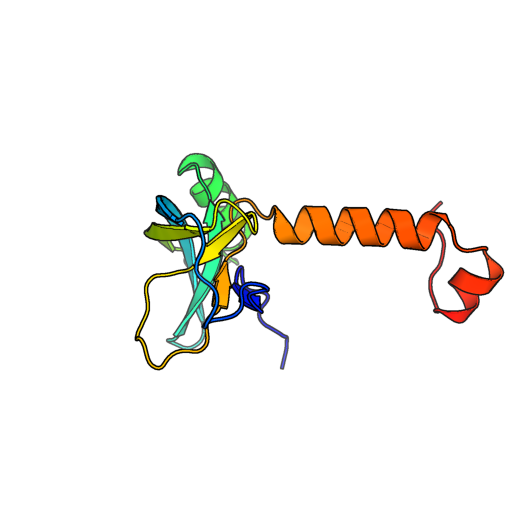0.228 -9.918 1.00 89.56 103 ASP A CA 1
ATOM 821 C C . ASP A 1 103 ? 11.221 -0.227 -10.108 1.00 89.56 103 ASP A C 1
ATOM 823 O O . ASP A 1 103 ? 11.765 -0.082 -11.202 1.00 89.56 103 ASP A O 1
ATOM 827 N N . GLU A 1 104 ? 11.817 -0.893 -9.115 1.00 91.69 104 GLU A N 1
ATOM 828 C CA . GLU A 1 104 ? 13.141 -1.523 -9.223 1.00 91.69 104 GLU A CA 1
ATOM 829 C C . GLU A 1 104 ? 13.183 -2.607 -10.306 1.00 91.69 104 GLU A C 1
ATOM 831 O O . GLU A 1 104 ? 14.060 -2.595 -11.171 1.00 91.69 104 GLU A O 1
ATOM 836 N N . LEU A 1 105 ? 12.223 -3.539 -10.299 1.00 90.06 105 LEU A N 1
ATOM 837 C CA . LEU A 1 105 ? 12.136 -4.599 -11.307 1.00 90.06 105 LEU A CA 1
ATOM 838 C C . LEU A 1 105 ? 11.918 -4.023 -12.706 1.00 90.06 105 LEU A C 1
ATOM 840 O O . LEU A 1 105 ? 12.508 -4.505 -13.674 1.00 90.06 105 LEU A O 1
ATOM 844 N N . ARG A 1 106 ? 11.105 -2.967 -12.818 1.00 90.00 106 ARG A N 1
ATOM 845 C CA . ARG A 1 106 ? 10.906 -2.245 -14.075 1.00 90.00 106 ARG A CA 1
ATOM 846 C C . ARG A 1 106 ? 12.210 -1.613 -14.547 1.00 90.00 106 ARG A C 1
ATOM 848 O O . ARG A 1 106 ? 12.570 -1.801 -15.704 1.00 90.00 106 ARG A O 1
ATOM 855 N N . ALA A 1 107 ? 12.931 -0.913 -13.675 1.00 88.44 107 ALA A N 1
ATOM 856 C CA . ALA A 1 107 ? 14.216 -0.307 -14.013 1.00 88.44 107 ALA A CA 1
ATOM 857 C C . ALA A 1 107 ? 15.245 -1.363 -14.454 1.00 88.44 107 ALA A C 1
ATOM 859 O O . ALA A 1 107 ? 15.934 -1.170 -15.453 1.00 88.44 107 ALA A O 1
ATOM 860 N N . GLN A 1 108 ? 15.302 -2.512 -13.772 1.00 90.81 108 GLN A N 1
ATOM 861 C CA . GLN A 1 108 ? 16.172 -3.634 -14.145 1.00 90.81 108 GLN A CA 1
ATOM 862 C C . GLN A 1 108 ? 15.787 -4.280 -15.479 1.00 90.81 108 GLN A C 1
ATOM 864 O O . GLN A 1 108 ? 16.662 -4.700 -16.231 1.00 90.81 108 GLN A O 1
ATOM 869 N N . ALA A 1 109 ? 14.493 -4.398 -15.780 1.00 88.56 109 ALA A N 1
ATOM 870 C CA . ALA A 1 109 ? 14.042 -4.922 -17.063 1.00 88.56 109 ALA A CA 1
ATOM 871 C C . ALA A 1 109 ? 14.410 -3.959 -18.198 1.00 88.56 109 ALA A C 1
ATOM 873 O O . ALA A 1 109 ? 14.996 -4.374 -19.194 1.00 88.56 109 ALA A O 1
ATOM 874 N N . LEU A 1 110 ? 14.134 -2.665 -18.015 1.00 88.69 110 LEU A N 1
ATOM 875 C CA . LEU A 1 110 ? 14.437 -1.632 -19.004 1.00 88.69 110 LEU A CA 1
ATOM 876 C C . LEU A 1 110 ? 15.944 -1.440 -19.213 1.00 88.69 110 LEU A C 1
ATOM 878 O O . LEU A 1 110 ? 16.364 -1.132 -20.324 1.00 88.69 110 LEU A O 1
ATOM 882 N N . SER A 1 111 ? 16.777 -1.648 -18.188 1.00 88.00 111 SER A N 1
ATOM 883 C CA . SER A 1 111 ? 18.232 -1.499 -18.321 1.00 88.00 111 SER A CA 1
ATOM 884 C C . SER A 1 111 ? 18.877 -2.557 -19.219 1.00 88.00 111 SER A C 1
ATOM 886 O O . SER A 1 111 ? 19.949 -2.300 -19.770 1.00 88.00 111 SER A O 1
ATOM 888 N N . ARG A 1 112 ? 18.218 -3.710 -19.395 1.00 90.06 112 ARG A N 1
ATOM 889 C CA . ARG A 1 112 ? 18.663 -4.815 -20.258 1.00 90.06 112 ARG A CA 1
ATOM 890 C C . ARG A 1 112 ? 18.286 -4.633 -21.726 1.00 90.06 112 ARG A C 1
ATOM 892 O O . ARG A 1 112 ? 18.834 -5.347 -22.557 1.00 90.06 112 ARG A O 1
ATOM 899 N N . LEU A 1 113 ? 17.368 -3.716 -22.029 1.00 88.75 113 LEU A N 1
ATOM 900 C CA . LEU A 1 113 ? 16.917 -3.465 -23.392 1.00 88.75 113 LEU A CA 1
ATOM 901 C C . LEU A 1 113 ? 17.916 -2.591 -24.153 1.00 88.75 113 LEU A C 1
ATOM 903 O O . LEU A 1 113 ? 18.520 -1.660 -23.602 1.00 88.75 113 LEU A O 1
ATOM 907 N N . SER A 1 114 ? 18.070 -2.883 -25.440 1.00 88.44 114 SER A N 1
ATOM 908 C CA . SER A 1 114 ? 18.825 -2.045 -26.363 1.00 88.44 114 SER A CA 1
ATOM 909 C C . SER A 1 114 ? 18.091 -0.715 -26.616 1.00 88.44 114 SER A C 1
ATOM 911 O O . SER A 1 114 ? 16.882 -0.606 -26.388 1.00 88.44 114 SER A O 1
ATOM 913 N N . PRO A 1 115 ? 18.782 0.330 -27.108 1.00 87.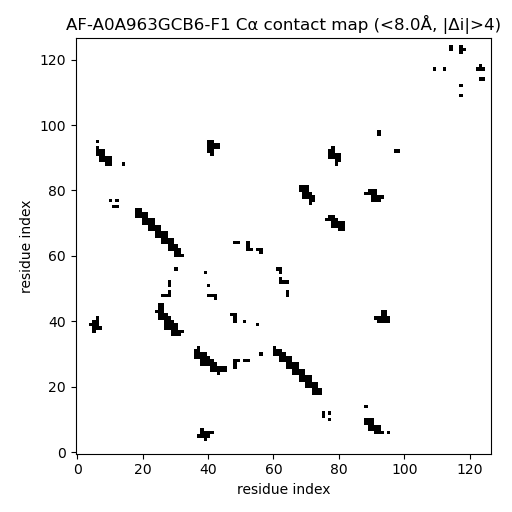38 115 PRO A N 1
ATOM 914 C CA . PRO A 1 115 ? 18.127 1.578 -27.500 1.00 87.38 115 PRO A CA 1
ATOM 915 C C . PRO A 1 115 ? 17.024 1.389 -28.553 1.00 87.38 115 PRO A C 1
ATOM 917 O O . PRO A 1 115 ? 16.018 2.093 -28.508 1.00 87.38 115 PRO A O 1
ATOM 920 N N . GLU A 1 116 ? 17.190 0.432 -29.469 1.00 88.19 116 GLU A N 1
ATOM 921 C CA . GLU A 1 116 ? 16.204 0.104 -30.506 1.00 88.19 116 GLU A CA 1
ATOM 922 C C . GLU A 1 116 ? 14.959 -0.558 -29.903 1.00 88.19 116 GLU A C 1
ATOM 924 O O . GLU A 1 116 ? 13.835 -0.186 -30.237 1.00 88.19 116 GLU A O 1
ATOM 929 N N . GLU A 1 117 ? 15.147 -1.479 -28.954 1.00 88.50 117 GLU A N 1
ATOM 930 C CA . GLU A 1 117 ? 14.053 -2.131 -28.225 1.00 88.50 117 GLU A CA 1
ATOM 931 C C . GLU A 1 117 ? 13.294 -1.136 -27.336 1.00 88.50 117 GLU A C 1
ATOM 933 O O . GLU A 1 117 ? 12.064 -1.154 -27.287 1.00 88.50 117 GLU A O 1
ATOM 938 N N . LEU A 1 118 ? 14.004 -0.217 -26.672 1.00 86.56 118 LEU A N 1
ATOM 939 C CA . LEU A 1 118 ? 13.385 0.870 -25.908 1.00 86.56 118 LEU A CA 1
ATOM 940 C C . LEU A 1 118 ? 12.573 1.801 -26.817 1.00 86.56 118 LEU A C 1
ATOM 942 O O . LEU A 1 118 ? 11.431 2.128 -26.488 1.00 86.56 118 LEU A O 1
ATOM 946 N N . ALA A 1 119 ? 13.122 2.171 -27.978 1.00 85.81 119 ALA A N 1
ATOM 947 C CA . ALA A 1 119 ? 12.428 2.998 -28.960 1.00 85.81 119 ALA A CA 1
ATOM 948 C C . ALA A 1 119 ? 11.174 2.303 -29.518 1.00 85.81 119 ALA A C 1
ATOM 950 O O . ALA A 1 119 ? 10.139 2.953 -29.662 1.00 85.81 119 ALA A O 1
ATOM 951 N N . ALA A 1 120 ? 11.226 0.987 -29.759 1.00 88.56 120 ALA A 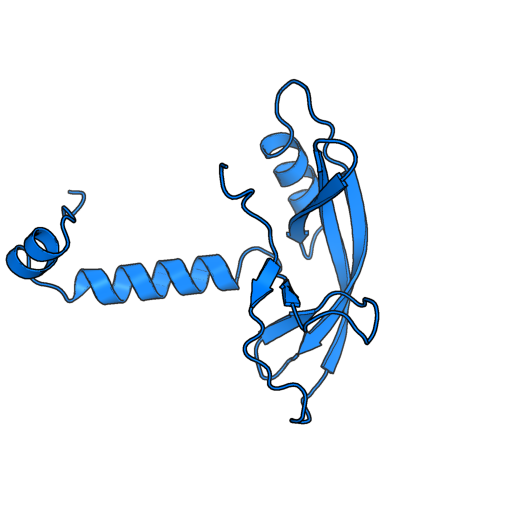N 1
ATOM 952 C CA . ALA A 1 120 ? 10.070 0.190 -30.178 1.00 88.56 120 ALA A CA 1
ATOM 953 C C . ALA A 1 120 ? 8.950 0.163 -29.119 1.00 88.56 120 ALA A C 1
ATOM 955 O O . ALA A 1 120 ? 7.771 0.098 -29.464 1.00 88.56 120 ALA A O 1
ATOM 956 N N . LEU A 1 121 ? 9.304 0.276 -27.835 1.00 84.31 121 LEU A N 1
ATOM 957 C CA . LEU A 1 121 ? 8.357 0.430 -26.724 1.00 84.31 121 LEU A CA 1
ATOM 958 C C . LEU A 1 121 ? 7.902 1.886 -26.502 1.00 84.31 121 LEU A C 1
ATOM 960 O O . LEU A 1 121 ? 7.157 2.156 -25.559 1.00 84.31 121 LEU A O 1
ATOM 964 N N . GLY A 1 122 ? 8.344 2.832 -27.338 1.00 85.88 122 GLY A N 1
ATOM 965 C CA . GLY A 1 122 ? 8.043 4.259 -27.194 1.00 85.88 122 GLY A CA 1
ATOM 966 C C . GLY A 1 122 ? 8.732 4.919 -25.996 1.00 85.88 122 GLY A C 1
ATOM 967 O O . GLY A 1 122 ? 8.302 5.982 -25.548 1.00 85.88 122 GLY A O 1
ATOM 968 N N . LEU A 1 123 ? 9.782 4.296 -25.456 1.00 82.19 123 LEU A N 1
ATOM 969 C CA . LEU A 1 123 ? 10.531 4.778 -24.301 1.00 82.19 123 LEU A CA 1
ATOM 970 C C . LEU A 1 123 ? 11.861 5.390 -24.751 1.00 82.19 123 LEU A C 1
ATOM 972 O O . LEU A 1 123 ? 12.518 4.897 -25.667 1.00 82.19 123 LEU A O 1
ATOM 976 N N . LYS A 1 124 ? 12.280 6.465 -24.081 1.00 77.12 124 LYS A N 1
ATOM 977 C CA . LYS A 1 124 ? 13.629 7.025 -24.219 1.00 77.12 124 LYS A CA 1
ATOM 978 C C . LYS A 1 124 ? 14.422 6.702 -22.961 1.00 77.12 124 LYS A C 1
ATOM 980 O O . LYS A 1 124 ? 13.859 6.652 -21.871 1.00 77.12 124 LYS A O 1
ATOM 985 N N . ARG A 1 125 ? 15.723 6.458 -23.118 1.00 71.94 125 ARG A N 1
ATOM 986 C CA . ARG A 1 125 ? 16.639 6.389 -21.978 1.00 71.94 125 ARG A CA 1
ATOM 987 C C . ARG A 1 125 ? 16.791 7.821 -21.474 1.00 71.94 125 ARG A C 1
ATOM 989 O O . ARG A 1 125 ? 17.286 8.660 -22.225 1.00 71.94 125 ARG A O 1
ATOM 996 N N . ASP A 1 126 ? 16.300 8.104 -20.274 1.00 62.44 126 ASP A N 1
ATOM 997 C CA . ASP A 1 126 ? 16.615 9.366 -19.611 1.00 62.44 126 ASP A CA 1
ATOM 998 C C . ASP A 1 126 ? 18.141 9.398 -19.424 1.00 62.44 126 ASP A C 1
ATOM 1000 O O . ASP A 1 126 ? 18.724 8.422 -18.940 1.00 62.44 126 ASP A O 1
ATOM 1004 N N . ALA A 1 127 ? 18.773 10.440 -19.970 1.00 48.62 127 ALA A N 1
ATOM 1005 C CA . ALA A 1 127 ? 20.224 10.611 -20.004 1.00 48.62 127 ALA A CA 1
ATOM 1006 C C . ALA A 1 127 ? 20.800 10.903 -18.615 1.00 48.62 127 ALA A C 1
ATOM 1008 O O . ALA A 1 127 ? 20.125 11.618 -17.839 1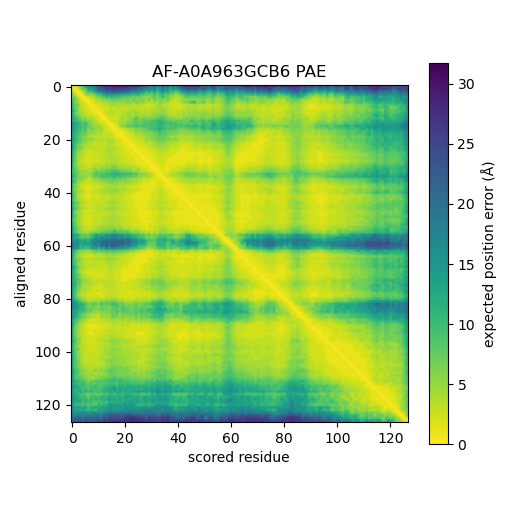.00 48.62 127 ALA A O 1
#

pLDDT: mean 86.57, std 10.6, range [37.59, 97.19]